Protein AF-A0A257RR53-F1 (afdb_monomer)

Foldseek 3Di:
DLPVVLLVLLVVLLVLLVVLLVLLVVLLVVVQVVVCVVPVDQPDCPPDPAHRSCQELSVVLNVLSVVLNVLSVVCSVPVDLVSLVVSLVSLVVSLVSLVVLLVVLQCVQVVVDDDDDNRYDSDPPDHSCPDSSVVSSVSSVVSNVSSVVSSVSSVVD

Solvent-accessible surface area (backbone atoms only — not comparable to full-atom values): 8675 Å² total; per-residue (Å²): 134,73,67,64,62,55,52,52,46,38,47,51,33,30,53,46,28,46,53,40,25,56,54,36,43,53,58,43,51,51,50,48,51,54,46,32,73,75,65,77,45,86,85,61,86,71,97,64,98,60,66,46,54,87,74,25,59,55,43,57,51,28,52,48,29,48,54,50,28,55,51,34,51,49,33,56,78,52,79,43,62,68,57,38,51,50,53,31,54,50,30,50,51,50,31,54,51,35,49,52,52,39,50,49,50,38,38,56,72,70,52,75,72,70,81,86,73,74,66,65,69,87,62,86,94,58,58,52,83,77,30,70,54,39,54,50,30,52,38,33,47,54,34,28,53,43,32,52,54,46,43,54,53,55,73,76,106

Radius of gyration: 17.86 Å; Cα contacts (8 Å, |Δi|>4): 166; chains: 1; bounding box: 40×28×59 Å

Sequence (157 aa):
MKTTDTKNILLVQTLLLFGGTVFAWSATLSQFSTFHSLYGTLFRFTDCTVPNPLTTACFYGSTAFLVALFWSVRAYQRPHPVNQRRLRNFLLFCVVFAASVVAYEAVEYYKLFGPPTSAFICTPGVSPVQSPCFTGLLFFIAAFVTAVFAARRLKSA

Nearest PDB structures (foldseek):
  8iyj-assembly1_S0  TM=2.161E-01  e=6.334E+00  Mus musculus

Secondary structure (DSSP, 8-state):
--HHHHHHHHHHHHHHHHHHHHHHHHHHHHHHHHHHHHHS-S---SS-SS--GGGSHHHHHHHHHHHHHHHHHHHHHS--HHHHHHHHHHHHHHHHHHHHHHHHHHHHHTT-SSS--TTS-SSTTS-GGGSHHHHHHHHHHHHHHHHHHHHHHHH--

pLDDT: mean 84.87, std 11.15, range [46.09, 96.56]

Mean predic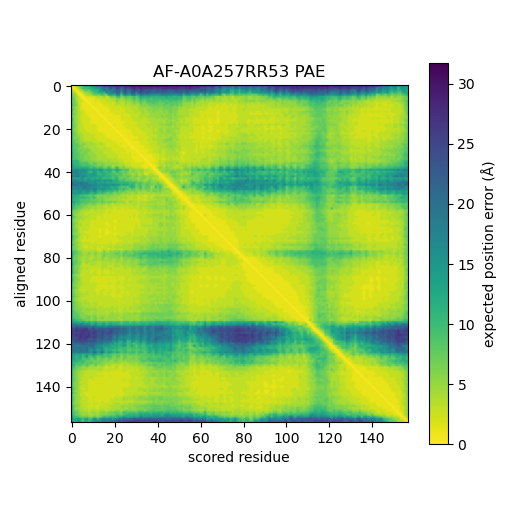ted aligned error: 6.45 Å

Structure (mmCIF, N/CA/C/O backbone):
data_AF-A0A257RR53-F1
#
_entry.id   AF-A0A257RR53-F1
#
loop_
_atom_site.group_PDB
_atom_site.id
_atom_site.type_symbol
_atom_site.label_atom_id
_atom_site.label_alt_id
_atom_site.label_comp_id
_atom_site.label_asym_id
_atom_site.label_entity_id
_atom_site.label_seq_id
_atom_site.pdbx_PDB_ins_code
_atom_site.Cartn_x
_atom_site.Cartn_y
_atom_site.Cartn_z
_atom_site.occupancy
_atom_site.B_iso_or_equiv
_atom_site.auth_seq_id
_atom_site.auth_comp_id
_atom_site.auth_asym_id
_atom_site.auth_atom_id
_atom_site.pdbx_PDB_model_num
ATOM 1 N N . MET A 1 1 ? -14.537 4.719 30.956 1.00 46.09 1 MET A N 1
ATOM 2 C CA . MET A 1 1 ? -13.266 5.265 30.421 1.00 46.09 1 MET A CA 1
ATOM 3 C C . MET A 1 1 ? -12.628 4.430 29.284 1.00 46.09 1 MET A C 1
ATOM 5 O O . MET A 1 1 ? -11.535 4.764 28.868 1.00 46.09 1 MET A O 1
ATOM 9 N N . LYS A 1 2 ? -13.285 3.388 28.723 1.00 57.66 2 LYS A N 1
ATOM 10 C CA . LYS A 1 2 ? -12.723 2.484 27.678 1.00 57.66 2 LYS A CA 1
ATOM 11 C C . LYS A 1 2 ? -12.890 2.956 26.215 1.00 57.66 2 LYS A C 1
ATOM 13 O O . LYS A 1 2 ? -12.240 2.429 25.313 1.00 57.66 2 LYS A O 1
ATOM 18 N N . THR A 1 3 ? -13.793 3.899 25.947 1.00 59.34 3 THR A N 1
ATOM 19 C CA . THR A 1 3 ? -14.199 4.286 24.581 1.00 59.34 3 THR A CA 1
ATOM 20 C C . THR A 1 3 ? -13.221 5.243 23.898 1.00 59.34 3 THR A C 1
ATOM 22 O O . THR A 1 3 ? -13.062 5.179 22.679 1.00 59.34 3 THR A O 1
ATOM 25 N N . THR A 1 4 ? -12.534 6.092 24.664 1.00 64.56 4 THR A N 1
ATOM 26 C CA . THR A 1 4 ? -11.571 7.080 24.154 1.00 64.56 4 THR A CA 1
ATOM 27 C C . THR A 1 4 ? -10.332 6.409 23.558 1.00 64.56 4 THR A C 1
ATOM 29 O O . THR A 1 4 ? -9.932 6.744 22.445 1.00 64.56 4 THR A O 1
ATOM 32 N N . ASP A 1 5 ? -9.804 5.370 24.214 1.00 79.00 5 ASP A N 1
ATOM 33 C CA . ASP A 1 5 ? -8.633 4.623 23.728 1.00 79.00 5 ASP A CA 1
ATOM 34 C C . ASP A 1 5 ? -8.881 3.937 22.382 1.00 79.00 5 ASP A C 1
ATOM 36 O O . ASP A 1 5 ? -8.021 3.928 21.503 1.00 79.00 5 ASP A O 1
ATOM 40 N N . THR A 1 6 ? -10.082 3.388 22.183 1.00 82.31 6 THR A N 1
ATOM 41 C CA . THR A 1 6 ? -10.418 2.683 20.937 1.00 82.31 6 THR A CA 1
ATOM 42 C C . THR A 1 6 ? -10.509 3.656 19.763 1.00 82.31 6 THR A C 1
ATOM 44 O O . THR A 1 6 ? -9.998 3.367 18.681 1.00 82.31 6 THR A O 1
ATOM 47 N N . LYS A 1 7 ? -11.104 4.838 19.976 1.00 85.81 7 LYS A N 1
ATOM 48 C CA . LYS A 1 7 ? -11.166 5.890 18.953 1.00 85.81 7 LYS A CA 1
ATOM 49 C C . LYS A 1 7 ? -9.779 6.418 18.591 1.00 85.81 7 LYS A C 1
ATOM 51 O O . LYS A 1 7 ? -9.525 6.633 17.410 1.00 85.81 7 LYS A O 1
ATOM 56 N N . ASN A 1 8 ? -8.882 6.557 19.567 1.00 89.69 8 ASN A N 1
ATOM 57 C CA . ASN A 1 8 ? -7.506 6.991 19.323 1.00 89.69 8 ASN A CA 1
ATOM 58 C C . ASN A 1 8 ? -6.745 5.988 18.444 1.00 89.69 8 ASN A C 1
ATOM 60 O O . ASN A 1 8 ? -6.100 6.392 17.482 1.00 89.69 8 ASN A O 1
ATOM 64 N N . ILE A 1 9 ? -6.875 4.680 18.698 1.00 89.25 9 ILE A N 1
ATOM 65 C CA . ILE A 1 9 ? -6.227 3.648 17.866 1.00 89.25 9 ILE A CA 1
ATOM 66 C C . ILE A 1 9 ? -6.787 3.656 16.437 1.00 89.25 9 ILE A C 1
ATOM 68 O O . ILE A 1 9 ? -6.022 3.575 15.478 1.00 89.25 9 ILE A O 1
ATOM 72 N N . LEU A 1 10 ? -8.109 3.779 16.276 1.00 89.81 10 LEU A N 1
ATOM 73 C CA . LEU A 1 10 ? -8.742 3.864 14.953 1.00 89.81 10 LEU A CA 1
ATOM 74 C C . LEU A 1 10 ? -8.326 5.137 14.197 1.00 89.81 10 LEU A C 1
ATOM 76 O O . LEU A 1 10 ? -8.167 5.109 12.976 1.00 89.81 10 LEU A O 1
ATOM 80 N N . LEU A 1 11 ? -8.113 6.242 14.915 1.00 92.56 11 LEU A N 1
ATOM 81 C CA . LEU A 1 11 ? -7.595 7.482 14.346 1.00 92.56 11 LEU A CA 1
ATOM 82 C C . LEU A 1 11 ? -6.147 7.306 13.879 1.00 92.56 11 LEU A C 1
ATOM 84 O O . LEU A 1 11 ? -5.849 7.637 12.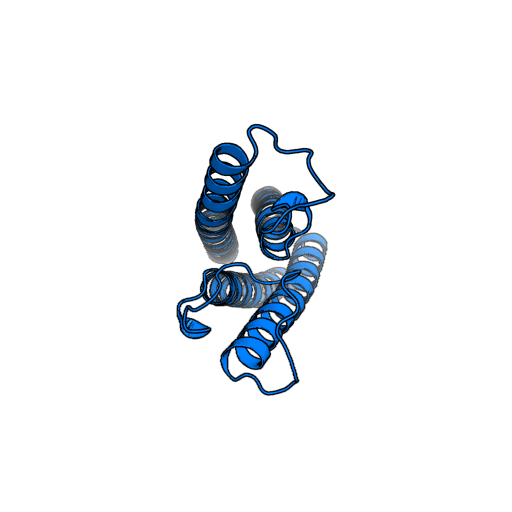736 1.00 92.56 11 LEU A O 1
ATOM 88 N N . VAL A 1 12 ? -5.277 6.705 14.697 1.00 92.75 12 VAL A N 1
ATOM 89 C CA . VAL A 1 12 ? -3.892 6.380 14.307 1.00 92.75 12 VAL A CA 1
ATOM 90 C C . VAL A 1 12 ? -3.868 5.470 13.079 1.00 92.75 12 VAL A C 1
ATOM 92 O O . VAL A 1 12 ? -3.136 5.743 12.132 1.00 92.75 12 VAL A O 1
ATOM 95 N N . GLN A 1 13 ? -4.703 4.427 13.046 1.00 93.00 13 GLN A N 1
ATOM 96 C CA . GLN A 1 13 ? -4.824 3.541 11.886 1.00 93.00 13 GLN A CA 1
ATOM 97 C C . GLN A 1 13 ? -5.235 4.314 10.621 1.00 93.00 13 GLN A C 1
ATOM 99 O O . GLN A 1 13 ? -4.669 4.101 9.550 1.00 93.00 13 GLN A O 1
ATOM 104 N N . THR A 1 14 ? -6.192 5.236 10.748 1.00 93.56 14 THR A N 1
ATOM 105 C CA . THR A 1 14 ? -6.666 6.060 9.629 1.00 93.56 14 THR A CA 1
ATOM 106 C C . THR A 1 14 ? -5.584 7.026 9.148 1.00 93.56 14 THR A C 1
ATOM 108 O O . THR A 1 14 ? -5.383 7.145 7.944 1.00 93.56 14 THR A O 1
ATOM 111 N N . LEU A 1 15 ? -4.841 7.660 10.061 1.00 94.44 15 LEU A N 1
ATOM 112 C CA . LEU A 1 15 ? -3.720 8.537 9.714 1.00 94.44 15 LEU A CA 1
ATOM 113 C C . LEU A 1 15 ? -2.577 7.775 9.033 1.00 94.44 15 LEU A C 1
ATOM 115 O O . LEU A 1 15 ? -2.028 8.264 8.049 1.00 94.44 15 LEU A O 1
ATOM 119 N N . LEU A 1 16 ? -2.251 6.566 9.502 1.00 93.94 16 LEU A N 1
ATOM 120 C CA . LEU A 1 16 ? -1.248 5.708 8.863 1.00 93.94 16 LEU A CA 1
ATOM 121 C C . LEU A 1 16 ? -1.652 5.337 7.436 1.00 93.94 16 LEU A C 1
ATOM 123 O O . LEU A 1 16 ? -0.842 5.445 6.519 1.00 93.94 16 LEU A O 1
ATOM 127 N N . LEU A 1 17 ? -2.908 4.931 7.238 1.00 94.12 17 LEU A N 1
ATOM 128 C CA . LEU A 1 17 ? -3.429 4.602 5.911 1.00 94.12 17 LEU A CA 1
ATOM 129 C C . LEU A 1 17 ? -3.509 5.828 5.006 1.00 94.12 17 LEU A C 1
ATOM 131 O O . LEU A 1 17 ? -3.244 5.712 3.813 1.00 94.12 17 LEU A O 1
ATOM 135 N N . PHE A 1 18 ? -3.823 6.999 5.556 1.00 96.00 18 PHE A N 1
ATOM 136 C CA . PHE A 1 18 ? -3.814 8.253 4.813 1.00 96.00 18 PHE A CA 1
ATOM 137 C C . PHE A 1 18 ? -2.398 8.606 4.346 1.00 96.00 18 PHE A C 1
ATOM 139 O O . PHE A 1 18 ? -2.194 8.835 3.157 1.00 96.00 18 PHE A O 1
ATOM 146 N N . GLY A 1 19 ? -1.409 8.554 5.244 1.00 94.38 19 GLY A N 1
ATOM 147 C CA . GLY A 1 19 ? -0.003 8.772 4.898 1.00 94.38 19 GLY A CA 1
ATOM 148 C C . GLY A 1 19 ? 0.503 7.781 3.846 1.00 94.38 19 GLY A C 1
ATOM 149 O O . GLY A 1 19 ? 1.090 8.193 2.848 1.00 94.38 19 GLY A O 1
ATOM 150 N N . GLY A 1 20 ? 0.191 6.491 4.015 1.00 93.06 20 GLY A N 1
ATOM 151 C CA . GLY A 1 20 ? 0.518 5.453 3.033 1.00 93.06 20 GLY A CA 1
ATOM 152 C C . GLY A 1 20 ? -0.152 5.685 1.677 1.00 93.06 20 GLY A C 1
ATOM 153 O O . GLY A 1 20 ? 0.483 5.509 0.643 1.00 93.06 20 GLY A O 1
ATOM 154 N N . THR A 1 21 ? -1.399 6.164 1.666 1.00 95.06 21 THR A N 1
ATOM 155 C CA . THR A 1 21 ? -2.121 6.527 0.437 1.00 95.06 21 THR A CA 1
ATOM 156 C C . THR A 1 21 ? -1.433 7.679 -0.287 1.00 95.06 21 THR A C 1
ATOM 158 O O . THR A 1 21 ? -1.162 7.566 -1.479 1.00 95.06 21 THR A O 1
ATOM 161 N N . VAL A 1 22 ? -1.126 8.773 0.416 1.00 94.81 22 VAL A N 1
ATOM 162 C CA . VAL A 1 22 ? -0.460 9.944 -0.178 1.00 94.81 22 VAL A CA 1
ATOM 163 C C . VAL A 1 22 ? 0.897 9.554 -0.762 1.00 94.81 22 VAL A C 1
ATOM 165 O O . VAL A 1 22 ? 1.206 9.930 -1.890 1.00 94.81 22 VAL A O 1
ATOM 168 N N . PHE A 1 23 ? 1.678 8.757 -0.030 1.00 93.38 23 PHE A N 1
ATOM 169 C CA . PHE A 1 23 ? 2.972 8.264 -0.495 1.00 93.38 23 PHE A CA 1
ATOM 170 C C . PHE A 1 23 ? 2.850 7.337 -1.717 1.00 93.38 23 PHE A C 1
ATOM 172 O O . PHE A 1 23 ? 3.556 7.509 -2.707 1.00 93.38 23 PHE A O 1
ATOM 179 N N . ALA A 1 24 ? 1.942 6.361 -1.681 1.00 91.56 24 ALA A N 1
ATOM 180 C CA . ALA A 1 24 ? 1.779 5.411 -2.780 1.00 91.56 24 ALA A CA 1
ATOM 181 C C . ALA A 1 24 ? 1.316 6.119 -4.066 1.00 91.56 24 ALA A C 1
ATOM 183 O O . ALA A 1 24 ? 1.842 5.874 -5.158 1.00 91.56 24 ALA A O 1
ATOM 184 N N . TRP A 1 25 ? 0.384 7.067 -3.933 1.00 92.06 25 TRP A N 1
ATOM 185 C CA . TRP A 1 25 ? -0.096 7.857 -5.061 1.00 92.06 25 TRP A CA 1
ATOM 186 C C . TRP A 1 25 ? 0.932 8.855 -5.583 1.00 92.06 25 TRP A C 1
ATOM 188 O O . TRP A 1 25 ? 0.974 9.048 -6.793 1.00 92.06 25 TRP A O 1
ATOM 198 N N . SER A 1 26 ? 1.796 9.443 -4.751 1.00 90.88 26 SER A N 1
ATOM 199 C CA . SER A 1 26 ? 2.853 10.331 -5.257 1.00 90.88 26 SER A CA 1
ATOM 200 C C . SER A 1 26 ? 3.855 9.577 -6.141 1.00 90.88 26 SER A C 1
ATOM 202 O O . SER A 1 26 ? 4.191 10.050 -7.228 1.00 90.88 26 SER A O 1
ATOM 204 N N . ALA A 1 27 ? 4.255 8.366 -5.739 1.00 87.44 27 ALA A N 1
ATOM 205 C CA . ALA A 1 27 ? 5.114 7.500 -6.547 1.00 87.44 27 ALA A CA 1
ATOM 206 C C . ALA A 1 27 ? 4.419 7.055 -7.846 1.00 87.44 27 ALA A C 1
ATOM 208 O O . ALA A 1 27 ? 4.998 7.129 -8.929 1.00 87.44 27 ALA A O 1
ATOM 209 N N . THR A 1 28 ? 3.150 6.654 -7.748 1.00 87.44 28 THR A N 1
ATOM 210 C CA . THR A 1 28 ? 2.357 6.198 -8.899 1.00 87.44 28 THR A CA 1
ATOM 211 C C . THR A 1 28 ? 2.134 7.329 -9.907 1.00 87.44 28 THR A C 1
ATOM 213 O O . THR A 1 28 ? 2.361 7.149 -11.098 1.00 87.44 28 THR A O 1
ATOM 216 N N . LEU A 1 29 ? 1.753 8.526 -9.450 1.00 89.06 29 LEU A N 1
ATOM 217 C CA . LEU A 1 29 ? 1.544 9.693 -10.316 1.00 89.06 29 LEU A CA 1
ATOM 218 C C . LEU A 1 29 ? 2.827 10.126 -11.031 1.00 89.06 29 LEU A C 1
ATOM 220 O O . LEU A 1 29 ? 2.760 10.537 -12.189 1.00 89.06 29 LEU A O 1
ATOM 224 N N . SER A 1 30 ? 3.986 9.989 -10.382 1.00 85.88 30 SER A N 1
ATOM 225 C CA . SER A 1 30 ? 5.280 10.211 -11.033 1.00 85.88 30 SER A CA 1
ATOM 226 C C . SER A 1 30 ? 5.466 9.273 -12.233 1.00 85.88 30 SER A C 1
ATOM 228 O O . SER A 1 30 ? 5.770 9.735 -13.331 1.00 85.88 30 SER A O 1
ATOM 230 N N . GLN A 1 31 ? 5.155 7.978 -12.079 1.00 82.56 31 GLN A N 1
ATOM 231 C CA . GLN A 1 31 ? 5.213 7.007 -13.182 1.00 82.56 31 GLN A CA 1
ATOM 232 C C . GLN A 1 31 ? 4.224 7.331 -14.310 1.00 82.56 31 GLN A C 1
ATOM 234 O O . GLN A 1 31 ? 4.586 7.244 -15.483 1.00 82.56 31 GLN A O 1
ATOM 239 N N . PHE A 1 32 ? 2.994 7.741 -13.979 1.00 86.88 32 PHE A N 1
ATOM 240 C CA . PHE A 1 32 ? 2.017 8.192 -14.977 1.00 86.88 32 PHE A CA 1
ATOM 241 C C . PHE A 1 32 ? 2.516 9.409 -15.760 1.00 86.88 32 PHE A C 1
ATOM 243 O O . PHE A 1 32 ? 2.376 9.445 -16.981 1.00 86.88 32 PHE A O 1
ATOM 250 N N . SER A 1 33 ? 3.127 10.377 -15.075 1.00 87.44 33 SER A N 1
ATOM 251 C CA . SER A 1 33 ? 3.708 11.568 -15.698 1.00 87.44 33 SER A CA 1
ATOM 252 C C . SER A 1 33 ? 4.842 11.206 -16.660 1.00 87.44 33 SER A C 1
ATOM 254 O O . SER A 1 33 ? 4.836 11.642 -17.811 1.00 87.44 33 SER A O 1
ATOM 256 N N . THR A 1 34 ? 5.769 10.338 -16.239 1.00 84.94 34 THR A N 1
ATOM 257 C CA . THR A 1 34 ? 6.869 9.859 -17.092 1.00 84.94 34 THR A CA 1
ATOM 258 C C . THR A 1 34 ? 6.365 9.053 -18.289 1.00 84.94 34 THR A C 1
ATOM 260 O O . THR A 1 34 ? 6.854 9.224 -19.401 1.00 84.94 34 THR A O 1
ATOM 263 N N . PHE A 1 35 ? 5.365 8.190 -18.107 1.00 85.44 35 PHE A N 1
ATOM 264 C CA . PHE A 1 35 ? 4.792 7.435 -19.221 1.00 85.44 35 PHE A CA 1
ATOM 265 C C . PHE A 1 35 ? 4.094 8.361 -20.228 1.00 85.44 35 PHE A C 1
ATOM 267 O O . PHE A 1 35 ? 4.291 8.236 -21.437 1.00 85.44 35 PHE A O 1
ATOM 274 N N . HIS A 1 36 ? 3.325 9.336 -19.736 1.00 86.94 36 HIS A N 1
ATOM 275 C CA . HIS A 1 36 ? 2.659 10.319 -20.583 1.00 86.94 36 HIS A CA 1
ATOM 276 C C . HIS A 1 36 ? 3.656 11.208 -21.338 1.00 86.94 36 HIS A C 1
ATOM 278 O O . HIS A 1 36 ? 3.421 11.514 -22.504 1.00 86.94 36 HIS A O 1
ATOM 284 N N . SER A 1 37 ? 4.775 11.603 -20.721 1.00 86.50 37 SER A N 1
ATOM 285 C CA . SER A 1 37 ? 5.797 12.403 -21.407 1.00 86.50 37 SER A CA 1
ATOM 286 C C . SER A 1 37 ? 6.519 11.625 -22.512 1.00 86.50 37 SER A C 1
ATOM 288 O O . SER A 1 37 ? 6.891 12.221 -23.519 1.00 86.50 37 SER A O 1
ATOM 290 N N . LEU A 1 38 ? 6.674 10.304 -22.361 1.00 84.19 38 LEU A N 1
ATOM 291 C CA . LEU A 1 38 ? 7.307 9.438 -23.361 1.00 84.19 38 LEU A CA 1
ATOM 292 C C . LEU A 1 38 ? 6.380 9.086 -24.534 1.00 84.19 38 LEU A C 1
ATOM 294 O O . LEU A 1 38 ? 6.825 9.074 -25.679 1.00 84.19 38 LEU A O 1
ATOM 298 N N . TYR A 1 39 ? 5.107 8.779 -24.265 1.00 83.75 39 TYR A N 1
ATOM 299 C CA . TYR A 1 39 ? 4.192 8.210 -25.268 1.00 83.75 39 TYR A CA 1
ATOM 300 C C . TYR A 1 39 ? 3.029 9.125 -25.669 1.00 83.75 39 TYR A C 1
ATOM 302 O O . TYR A 1 39 ? 2.245 8.756 -26.546 1.00 83.75 39 TYR A O 1
ATOM 310 N N . GLY A 1 40 ? 2.863 10.277 -25.012 1.00 82.62 40 GLY A N 1
ATOM 311 C CA . GLY A 1 40 ? 1.783 11.239 -25.267 1.00 82.62 40 GLY A CA 1
ATOM 312 C C . GLY A 1 40 ? 0.368 10.718 -24.986 1.00 82.62 40 GLY A C 1
ATOM 313 O O . GLY A 1 40 ? -0.606 11.408 -25.268 1.00 82.62 40 GLY A O 1
ATOM 314 N N . THR A 1 41 ? 0.229 9.492 -24.471 1.00 83.69 41 THR A N 1
ATOM 315 C CA . THR A 1 41 ? -1.050 8.823 -24.201 1.00 83.69 41 THR A CA 1
ATOM 316 C C . THR A 1 41 ? -0.913 7.881 -23.002 1.00 83.69 41 THR A C 1
ATOM 318 O O . THR A 1 41 ? 0.162 7.344 -22.751 1.00 83.69 41 THR A O 1
ATOM 321 N N . LEU A 1 42 ? -2.005 7.657 -22.262 1.00 79.38 42 LEU A N 1
ATOM 322 C CA . LEU A 1 42 ? -2.049 6.711 -21.130 1.00 79.38 42 LEU A CA 1
ATOM 323 C C . LEU A 1 42 ? -2.591 5.322 -21.511 1.00 79.38 42 LEU A C 1
ATOM 325 O O . LEU A 1 42 ? -2.442 4.367 -20.753 1.00 79.38 42 LEU A O 1
ATOM 329 N N . PHE A 1 43 ? -3.212 5.198 -22.686 1.00 81.19 43 PHE A N 1
ATOM 330 C CA . PHE A 1 43 ? -3.910 3.987 -23.139 1.00 81.19 43 PHE A CA 1
ATOM 331 C C . PHE A 1 43 ? -3.097 3.149 -24.132 1.00 81.19 43 PHE A C 1
ATOM 333 O O . PHE A 1 43 ? -3.651 2.329 -24.861 1.00 81.19 43 PHE A O 1
ATOM 340 N N . ARG A 1 44 ? -1.778 3.352 -24.182 1.00 76.38 44 ARG A N 1
ATOM 341 C CA . ARG A 1 44 ? -0.889 2.535 -25.006 1.00 76.38 44 ARG A CA 1
ATOM 342 C C . ARG A 1 44 ? -0.485 1.280 -24.233 1.00 76.38 44 ARG A C 1
ATOM 344 O O . ARG A 1 44 ? 0.099 1.377 -23.154 1.00 76.38 44 ARG A O 1
ATOM 351 N N . PHE A 1 45 ? -0.819 0.112 -24.776 1.00 76.62 45 PHE A N 1
ATOM 352 C CA . PHE A 1 45 ? -0.543 -1.193 -24.156 1.00 76.62 45 PHE A CA 1
ATOM 353 C C . PHE A 1 45 ? 0.383 -2.088 -24.998 1.00 76.62 45 PHE A C 1
ATOM 355 O O . PHE A 1 45 ? 0.870 -3.092 -24.488 1.00 76.62 45 PHE A O 1
ATOM 362 N N . THR A 1 46 ? 0.653 -1.729 -26.259 1.00 71.50 46 THR A N 1
ATOM 363 C CA . THR A 1 46 ? 1.526 -2.469 -27.186 1.00 71.50 46 THR A CA 1
ATOM 364 C C . THR A 1 46 ? 2.688 -1.595 -27.667 1.00 71.50 46 THR A C 1
ATOM 366 O O . THR A 1 46 ? 2.571 -0.366 -27.735 1.00 71.50 46 THR A O 1
ATOM 369 N N . ASP A 1 47 ? 3.816 -2.233 -27.992 1.00 66.88 47 ASP A N 1
ATOM 370 C CA . ASP A 1 47 ? 5.042 -1.587 -28.488 1.00 66.88 47 ASP A CA 1
ATOM 371 C C . ASP A 1 47 ? 5.578 -0.478 -27.565 1.00 66.88 47 ASP A C 1
ATOM 373 O O . ASP A 1 47 ? 5.904 0.625 -28.016 1.00 66.88 47 ASP A O 1
ATOM 377 N N . CYS A 1 48 ? 5.630 -0.758 -26.258 1.00 68.94 48 CYS A N 1
ATOM 378 C CA . CYS A 1 48 ? 6.194 0.133 -25.244 1.00 68.94 48 CYS A CA 1
ATOM 379 C C . CYS A 1 48 ? 7.501 -0.453 -24.689 1.00 68.94 48 CYS A C 1
ATOM 381 O O . CYS A 1 48 ? 7.551 -1.620 -24.308 1.00 68.94 48 CYS A O 1
ATOM 383 N N . THR A 1 49 ? 8.547 0.368 -24.581 1.00 72.12 49 THR A N 1
ATOM 384 C CA . THR A 1 49 ? 9.797 0.018 -23.879 1.00 72.12 49 THR A CA 1
ATOM 385 C C . THR A 1 49 ? 9.636 0.020 -22.356 1.00 72.12 49 THR A C 1
ATOM 387 O O . THR A 1 49 ? 10.398 -0.641 -21.657 1.00 72.12 49 THR A O 1
ATOM 390 N N . VAL A 1 50 ? 8.633 0.742 -21.844 1.00 72.25 50 VAL A N 1
ATOM 391 C CA . VAL A 1 50 ? 8.276 0.833 -20.420 1.00 72.25 50 VAL A CA 1
ATOM 392 C C . VAL A 1 50 ? 6.861 0.273 -20.245 1.00 72.25 50 VAL A C 1
ATOM 394 O O . VAL A 1 50 ? 5.987 0.636 -21.040 1.00 72.25 50 VAL A O 1
ATOM 397 N N . PRO A 1 51 ? 6.599 -0.591 -19.246 1.00 75.12 51 PRO A N 1
ATOM 398 C CA . PRO A 1 51 ? 5.257 -1.120 -19.005 1.00 75.12 51 PRO A CA 1
ATOM 399 C C . PRO A 1 51 ? 4.259 0.003 -18.690 1.00 75.12 51 PRO A C 1
ATOM 401 O O . PRO A 1 51 ? 4.611 1.025 -18.098 1.00 75.12 51 PRO A O 1
ATOM 404 N N . ASN A 1 52 ? 2.992 -0.196 -19.062 1.00 80.75 52 ASN A N 1
ATOM 405 C CA . ASN A 1 52 ? 1.938 0.764 -18.748 1.00 80.75 52 ASN A CA 1
ATOM 406 C C . ASN A 1 52 ? 1.725 0.823 -17.218 1.00 80.75 52 ASN A C 1
ATOM 408 O O . ASN A 1 52 ? 1.475 -0.223 -16.615 1.00 80.75 52 ASN A O 1
ATOM 412 N N . PRO A 1 53 ? 1.753 2.009 -16.578 1.00 81.25 53 PRO A N 1
ATOM 413 C CA . PRO A 1 53 ? 1.541 2.157 -15.138 1.00 81.25 53 PRO A CA 1
ATOM 414 C C . PRO A 1 53 ? 0.260 1.483 -14.621 1.00 81.25 53 PRO A C 1
ATOM 416 O O . PRO A 1 53 ? 0.257 0.961 -13.509 1.00 81.25 53 PRO A O 1
ATOM 419 N N . LEU A 1 54 ? -0.803 1.410 -15.431 1.00 84.12 54 LEU A N 1
ATOM 420 C CA . LEU A 1 54 ? -2.070 0.757 -15.071 1.00 84.12 54 LEU A CA 1
ATOM 421 C C . LEU A 1 54 ? -1.956 -0.758 -14.863 1.00 84.12 54 LEU A C 1
ATOM 423 O O . LEU A 1 54 ? -2.776 -1.332 -14.151 1.00 84.12 54 LEU A O 1
ATOM 427 N N . THR A 1 55 ? -0.964 -1.406 -15.473 1.00 81.31 55 THR A N 1
ATOM 428 C CA . THR A 1 55 ? -0.730 -2.852 -15.337 1.00 81.31 55 THR A CA 1
ATOM 429 C C . THR A 1 55 ? 0.346 -3.175 -14.301 1.00 81.31 55 THR A C 1
ATOM 431 O O . THR A 1 55 ? 0.668 -4.342 -14.094 1.00 81.31 55 THR A O 1
ATOM 434 N N . THR A 1 56 ? 0.915 -2.161 -13.643 1.00 83.38 56 THR A N 1
ATOM 435 C CA . THR A 1 56 ? 1.993 -2.342 -12.662 1.00 83.38 56 THR A CA 1
ATOM 436 C C . THR A 1 56 ? 1.469 -2.690 -11.273 1.00 83.38 56 THR A C 1
ATOM 438 O O . THR A 1 56 ? 0.399 -2.248 -10.847 1.00 83.38 56 THR A O 1
ATOM 441 N N . ALA A 1 57 ? 2.279 -3.424 -10.507 1.00 85.06 57 ALA A N 1
ATOM 442 C CA . ALA A 1 57 ? 1.982 -3.741 -9.113 1.00 85.06 57 ALA A CA 1
ATOM 443 C C . ALA A 1 57 ? 1.806 -2.485 -8.234 1.00 85.06 57 ALA A C 1
ATOM 445 O O . ALA A 1 57 ? 0.982 -2.494 -7.316 1.00 85.06 57 ALA A O 1
ATOM 446 N N . CYS A 1 58 ? 2.519 -1.392 -8.533 1.00 84.94 58 CYS A N 1
ATOM 447 C CA . CYS A 1 58 ? 2.397 -0.129 -7.803 1.00 84.94 58 CYS A CA 1
ATOM 448 C C . CYS A 1 58 ? 1.001 0.487 -7.904 1.00 84.94 58 CYS A C 1
ATOM 450 O O . CYS A 1 58 ? 0.458 0.920 -6.887 1.00 84.94 58 CYS A O 1
ATOM 452 N N . PHE A 1 59 ? 0.372 0.463 -9.082 1.00 89.44 59 PHE A N 1
ATOM 453 C CA . PHE A 1 59 ? -0.999 0.951 -9.232 1.00 89.44 59 PHE A CA 1
ATOM 454 C C . PHE A 1 59 ? -1.991 0.141 -8.381 1.00 89.44 59 PHE A C 1
ATOM 456 O O . PHE A 1 59 ? -2.816 0.708 -7.657 1.00 89.44 59 PHE A O 1
ATOM 463 N N . TYR A 1 60 ? -1.874 -1.190 -8.387 1.00 90.56 60 TYR A N 1
ATOM 464 C CA . TYR A 1 60 ? -2.707 -2.053 -7.545 1.00 90.56 60 TYR A CA 1
ATOM 465 C C . TYR A 1 60 ? -2.446 -1.841 -6.043 1.00 90.56 60 TYR A C 1
ATOM 467 O O . TYR A 1 60 ? -3.383 -1.834 -5.246 1.00 90.56 60 TYR A O 1
ATOM 475 N N . GLY A 1 61 ? -1.197 -1.588 -5.643 1.00 90.81 61 GLY A N 1
ATOM 476 C CA . GLY A 1 61 ? -0.855 -1.229 -4.263 1.00 90.81 61 GLY A CA 1
ATOM 477 C C . GLY A 1 61 ? -1.479 0.102 -3.822 1.00 90.81 61 GLY A C 1
ATOM 478 O O . GLY A 1 61 ? -2.092 0.185 -2.756 1.00 90.81 61 GLY A O 1
ATOM 479 N N . SER A 1 62 ? -1.391 1.134 -4.661 1.00 92.00 62 SER A N 1
ATOM 480 C CA . SER A 1 62 ? -1.950 2.468 -4.398 1.00 92.00 62 SER A CA 1
ATOM 481 C C . SER A 1 62 ? -3.476 2.469 -4.326 1.00 92.00 62 SER A C 1
ATOM 483 O O . SER A 1 62 ? -4.070 3.136 -3.471 1.00 92.00 62 SER A O 1
ATOM 485 N N . THR A 1 63 ? -4.137 1.689 -5.184 1.00 94.00 63 THR A N 1
ATOM 486 C CA . THR A 1 63 ? -5.593 1.507 -5.115 1.00 94.00 63 THR A CA 1
ATOM 487 C C . THR A 1 63 ? -5.997 0.718 -3.867 1.00 94.00 63 THR A C 1
ATOM 489 O O . THR A 1 63 ? -6.970 1.086 -3.206 1.00 94.00 63 THR A O 1
ATOM 492 N N . ALA A 1 64 ? -5.219 -0.289 -3.456 1.00 94.88 64 ALA A N 1
ATOM 493 C CA . ALA A 1 64 ? -5.452 -1.005 -2.203 1.00 94.88 64 ALA A CA 1
ATOM 494 C C . ALA A 1 64 ? -5.340 -0.093 -0.966 1.00 94.88 64 ALA A C 1
ATOM 496 O O . ALA A 1 64 ? -6.166 -0.204 -0.057 1.00 94.88 64 ALA A O 1
ATOM 497 N N . PHE A 1 65 ? -4.392 0.854 -0.941 1.00 94.62 65 PHE A N 1
ATOM 498 C CA . PHE A 1 65 ? -4.308 1.866 0.122 1.00 94.62 65 PHE A CA 1
ATOM 499 C C . PHE A 1 65 ? -5.562 2.744 0.203 1.00 94.62 65 PHE A C 1
ATOM 501 O O . PHE A 1 65 ? -6.091 2.936 1.299 1.00 94.62 65 PHE A O 1
ATOM 508 N N . LEU A 1 66 ? -6.098 3.203 -0.935 1.00 95.25 66 LEU A N 1
ATOM 509 C CA . LEU A 1 66 ? -7.352 3.969 -0.964 1.00 95.25 66 LEU A CA 1
ATOM 510 C C . LEU A 1 66 ? -8.534 3.168 -0.414 1.00 95.25 66 LEU A C 1
ATOM 512 O O . LEU A 1 66 ? -9.308 3.680 0.397 1.00 95.25 66 LEU A O 1
ATOM 516 N N . VAL A 1 67 ? -8.671 1.906 -0.829 1.00 95.56 67 VAL A N 1
ATOM 517 C CA . VAL A 1 67 ? -9.745 1.024 -0.350 1.00 95.56 67 VAL A CA 1
ATOM 518 C C . VAL A 1 67 ? -9.616 0.788 1.157 1.00 95.56 67 VAL A C 1
ATOM 520 O O . VAL A 1 67 ? -10.606 0.884 1.889 1.00 95.56 67 VAL A O 1
ATOM 523 N N . ALA A 1 68 ? -8.397 0.539 1.646 1.00 94.75 68 ALA A N 1
ATOM 524 C CA . ALA A 1 68 ? -8.127 0.381 3.070 1.00 94.75 68 ALA A CA 1
ATOM 525 C C . ALA A 1 68 ? -8.454 1.656 3.859 1.00 94.75 68 ALA A C 1
ATOM 527 O O . ALA A 1 68 ? -9.096 1.572 4.909 1.00 94.75 68 ALA A O 1
ATOM 528 N N . LEU A 1 69 ? -8.059 2.829 3.354 1.00 95.31 69 LEU A N 1
ATOM 529 C CA . LEU A 1 69 ? -8.350 4.125 3.962 1.00 95.31 69 LEU A CA 1
ATOM 530 C C . LEU A 1 69 ? -9.860 4.364 4.055 1.00 95.31 69 LEU A C 1
ATOM 532 O O . LEU A 1 69 ? -10.361 4.695 5.130 1.00 95.31 69 LEU A O 1
ATOM 536 N N . PHE A 1 70 ? -10.599 4.128 2.970 1.00 95.12 70 PHE A N 1
ATOM 537 C CA . PHE A 1 70 ? -12.056 4.253 2.956 1.00 95.12 70 PHE A CA 1
ATOM 538 C C . PHE A 1 70 ? -12.714 3.351 4.010 1.00 95.12 70 PHE A C 1
ATOM 540 O O . PHE A 1 70 ? -13.565 3.799 4.788 1.00 95.12 70 PHE A O 1
ATOM 547 N N . TRP A 1 71 ? -12.288 2.086 4.101 1.00 93.44 71 TRP A N 1
ATOM 548 C CA . TRP A 1 71 ? -12.787 1.186 5.139 1.00 93.44 71 TRP A CA 1
ATOM 549 C C . TRP A 1 71 ? -12.394 1.620 6.550 1.00 93.44 71 TRP A C 1
ATOM 551 O O . TRP A 1 71 ? -13.212 1.482 7.460 1.00 93.44 71 TRP A O 1
ATOM 561 N N . SER A 1 72 ? -11.191 2.163 6.738 1.00 92.94 72 SER A N 1
ATOM 562 C CA . SER A 1 72 ? -10.726 2.681 8.028 1.00 92.94 72 SER A CA 1
ATOM 563 C C . SER A 1 72 ? -11.565 3.866 8.496 1.00 92.94 72 SER A C 1
ATOM 565 O O . SER A 1 72 ? -12.032 3.873 9.633 1.00 92.94 72 SER A O 1
ATOM 567 N N . VAL A 1 73 ? -11.856 4.820 7.607 1.00 93.50 73 VAL A N 1
ATOM 568 C CA . VAL A 1 73 ? -12.747 5.954 7.904 1.00 93.50 73 VAL A CA 1
ATOM 569 C C . VAL A 1 73 ? -14.141 5.454 8.284 1.00 93.50 73 VAL A C 1
ATOM 571 O O . VAL A 1 73 ? -14.720 5.898 9.278 1.00 93.50 73 VAL A O 1
ATOM 574 N N . ARG A 1 74 ? -14.674 4.466 7.554 1.00 91.62 74 ARG A N 1
ATOM 575 C CA . ARG A 1 74 ? -15.971 3.862 7.883 1.00 91.62 74 ARG A CA 1
ATOM 576 C C . ARG A 1 74 ? -15.950 3.155 9.244 1.00 91.62 74 ARG A C 1
ATOM 578 O O . ARG A 1 74 ? -16.924 3.250 9.989 1.00 91.62 74 ARG A O 1
ATOM 585 N N . ALA A 1 75 ? -14.860 2.462 9.576 1.00 88.94 75 ALA A N 1
ATOM 586 C CA . ALA A 1 75 ? -14.673 1.810 10.870 1.00 88.94 75 ALA A CA 1
ATOM 587 C C . ALA A 1 75 ? -14.535 2.826 12.017 1.00 88.94 75 ALA A C 1
ATOM 589 O O . ALA A 1 75 ? -15.030 2.570 13.111 1.00 88.94 75 ALA A O 1
ATOM 590 N N . TYR A 1 76 ? -13.938 3.992 11.760 1.00 89.56 76 TYR A N 1
ATOM 591 C CA . TYR A 1 76 ? -13.869 5.100 12.713 1.00 89.56 76 TYR A CA 1
ATOM 592 C C . TYR A 1 76 ? -15.251 5.716 12.989 1.00 89.56 76 TYR A C 1
ATOM 594 O O . TYR A 1 76 ? -15.611 5.934 14.145 1.00 89.56 76 TYR A O 1
ATOM 602 N N . GLN A 1 77 ? -16.056 5.945 11.945 1.00 89.12 77 GLN A N 1
ATOM 603 C CA . GLN A 1 77 ? -17.411 6.499 12.076 1.00 89.12 77 GLN A CA 1
ATOM 604 C C . GLN A 1 77 ? -18.390 5.523 12.741 1.00 89.12 77 GLN A C 1
ATOM 606 O O . GLN A 1 77 ? -19.235 5.928 13.539 1.00 89.12 77 GLN A O 1
ATOM 611 N N . ARG A 1 78 ? -18.306 4.234 12.390 1.00 87.62 78 ARG A N 1
ATOM 612 C CA . ARG A 1 78 ? -19.182 3.172 12.901 1.00 87.62 78 ARG A CA 1
ATOM 613 C C . ARG A 1 78 ? -18.331 1.999 13.398 1.00 87.62 78 ARG A C 1
ATOM 615 O O . ARG A 1 78 ? -18.146 1.028 12.651 1.00 87.62 78 ARG A O 1
ATOM 622 N N . P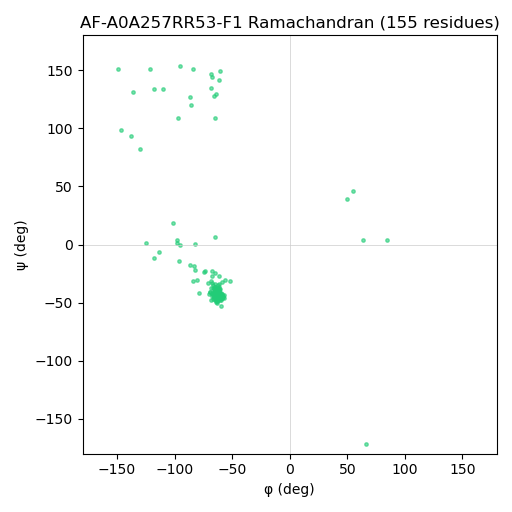RO A 1 79 ? -17.812 2.076 14.639 1.00 84.88 79 PRO A N 1
ATOM 623 C CA . PRO A 1 79 ? -16.963 1.035 15.200 1.00 84.88 79 PRO A CA 1
ATOM 624 C C . PRO A 1 79 ? -17.765 -0.255 15.355 1.00 84.88 79 PRO A C 1
ATOM 626 O O . PRO A 1 79 ? -18.655 -0.359 16.193 1.00 84.88 79 PRO A O 1
ATOM 629 N N . HIS A 1 80 ? -17.457 -1.238 14.510 1.00 87.69 80 HIS A N 1
ATOM 630 C CA . HIS A 1 80 ? -18.105 -2.543 14.522 1.00 87.69 80 HIS A CA 1
ATOM 631 C C . HIS A 1 80 ? -17.051 -3.648 14.372 1.00 87.69 80 HIS A C 1
ATOM 633 O O . HIS A 1 80 ? -16.235 -3.590 13.441 1.00 87.69 80 HIS A O 1
ATOM 639 N N . PRO A 1 81 ? -17.064 -4.692 15.221 1.00 87.00 81 PRO A N 1
ATOM 640 C CA . PRO A 1 81 ? -16.007 -5.707 15.251 1.00 87.00 81 PRO A CA 1
ATOM 641 C C . PRO A 1 81 ? -15.873 -6.473 13.927 1.00 87.00 81 PRO A C 1
ATOM 643 O O . PRO A 1 81 ? -14.766 -6.809 13.506 1.00 87.00 81 PRO A O 1
ATOM 646 N N . VAL A 1 82 ? -16.986 -6.704 13.219 1.00 89.31 82 VAL A N 1
ATOM 647 C CA . VAL A 1 82 ? -16.979 -7.379 11.906 1.00 89.31 82 VAL A CA 1
ATOM 648 C C . VAL A 1 82 ? -16.259 -6.543 10.842 1.00 89.31 82 VAL A C 1
ATOM 650 O O . VAL A 1 82 ? -15.479 -7.096 10.067 1.00 89.31 82 VAL A O 1
ATOM 653 N N . ASN A 1 83 ? -16.464 -5.221 10.827 1.00 88.62 83 ASN A N 1
ATOM 654 C CA . ASN A 1 83 ? -15.815 -4.330 9.860 1.00 88.62 83 ASN A CA 1
ATOM 655 C C . ASN A 1 83 ? -14.305 -4.299 10.096 1.00 88.62 83 ASN A C 1
ATOM 657 O O . ASN A 1 83 ? -13.532 -4.442 9.151 1.00 88.62 83 ASN A O 1
ATOM 661 N N . GLN A 1 84 ? -13.890 -4.228 11.363 1.00 90.38 84 GLN A N 1
ATOM 662 C CA . GLN A 1 84 ? -12.476 -4.258 11.722 1.00 90.38 84 GLN A CA 1
ATOM 663 C C . GLN A 1 84 ? -11.813 -5.590 11.352 1.00 90.38 84 GLN A C 1
ATOM 665 O O . GLN A 1 84 ? -10.682 -5.611 10.871 1.00 90.38 84 GLN A O 1
ATOM 670 N N . ARG A 1 85 ? -12.515 -6.719 11.524 1.00 90.75 85 ARG A N 1
ATOM 671 C CA . ARG A 1 85 ? -12.006 -8.039 11.118 1.00 90.75 85 ARG A CA 1
ATOM 672 C C . ARG A 1 85 ? -11.828 -8.140 9.602 1.00 90.75 85 ARG A C 1
ATOM 674 O O . ARG A 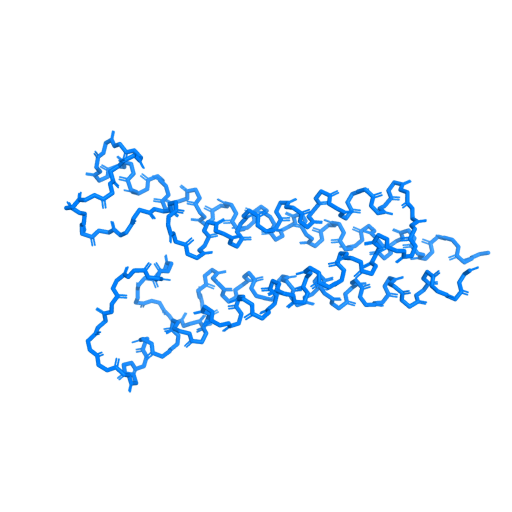1 85 ? -10.825 -8.696 9.160 1.00 90.75 85 ARG A O 1
ATOM 681 N N . ARG A 1 86 ? -12.766 -7.592 8.820 1.00 93.31 86 ARG A N 1
ATOM 682 C CA . ARG A 1 86 ? -12.659 -7.520 7.352 1.00 93.31 86 ARG A CA 1
ATOM 683 C C . ARG A 1 86 ? -11.477 -6.652 6.924 1.00 93.31 86 ARG A C 1
ATOM 685 O O . ARG A 1 86 ? -10.651 -7.128 6.154 1.00 93.31 86 ARG A O 1
ATOM 692 N N . LEU A 1 87 ? -11.344 -5.452 7.494 1.00 93.50 87 LEU A N 1
ATOM 693 C CA . LEU A 1 87 ? -10.220 -4.549 7.226 1.00 93.50 87 LEU A CA 1
ATOM 694 C C . LEU A 1 87 ? -8.876 -5.201 7.569 1.00 93.50 87 LEU A C 1
ATOM 696 O O . LEU A 1 87 ? -7.952 -5.165 6.769 1.00 93.50 87 LEU A O 1
ATOM 700 N N . ARG A 1 88 ? -8.777 -5.877 8.716 1.00 94.56 88 ARG A N 1
ATOM 701 C CA . ARG A 1 88 ? -7.575 -6.623 9.107 1.00 94.56 88 ARG A CA 1
ATOM 702 C C . ARG A 1 88 ? -7.217 -7.724 8.105 1.00 94.56 88 ARG A C 1
ATOM 704 O O . ARG A 1 88 ? -6.052 -7.869 7.762 1.00 94.56 88 ARG A O 1
ATOM 711 N N . ASN A 1 89 ? -8.194 -8.516 7.664 1.00 95.12 89 ASN A N 1
ATOM 712 C CA . ASN A 1 89 ? -7.946 -9.587 6.696 1.00 95.12 89 ASN A CA 1
ATOM 713 C C . ASN A 1 89 ? -7.537 -9.022 5.324 1.00 95.12 89 ASN A C 1
ATOM 715 O O . ASN A 1 89 ? -6.651 -9.576 4.684 1.00 95.12 89 ASN A O 1
ATOM 719 N N . PHE A 1 90 ? -8.137 -7.904 4.905 1.00 95.88 90 PHE A N 1
ATOM 720 C CA . PHE A 1 90 ? -7.732 -7.189 3.696 1.00 95.88 90 PHE A CA 1
ATOM 721 C C . PHE A 1 90 ? -6.296 -6.663 3.807 1.00 95.88 90 PHE A C 1
ATOM 723 O O . PHE A 1 90 ? -5.486 -6.906 2.923 1.00 95.88 90 PHE A O 1
ATOM 730 N N . LEU A 1 91 ? -5.938 -6.037 4.932 1.00 95.19 91 LEU A N 1
ATOM 731 C CA . LEU A 1 91 ? -4.572 -5.567 5.175 1.00 95.19 91 LEU A CA 1
ATOM 732 C C . LEU A 1 91 ? -3.556 -6.712 5.196 1.00 95.19 91 LEU A C 1
ATOM 734 O O . LEU A 1 91 ? -2.460 -6.544 4.680 1.00 95.19 91 LEU A O 1
ATOM 738 N N . LEU A 1 92 ? -3.917 -7.883 5.731 1.00 96.56 92 LEU A N 1
ATOM 739 C CA . LEU A 1 92 ? -3.059 -9.069 5.659 1.00 96.56 92 LEU A CA 1
ATOM 740 C C . LEU A 1 92 ? -2.793 -9.479 4.208 1.00 96.56 92 LEU A C 1
ATOM 742 O O . LEU A 1 92 ? -1.649 -9.747 3.851 1.00 96.56 92 LEU A O 1
ATOM 746 N N . PHE A 1 93 ? -3.835 -9.497 3.374 1.00 96.56 93 PHE A N 1
ATOM 747 C CA . PHE A 1 93 ? -3.688 -9.753 1.944 1.00 96.56 93 PHE A CA 1
ATOM 748 C C . PHE A 1 93 ? -2.759 -8.721 1.286 1.00 96.56 93 PHE A C 1
ATOM 750 O O . PHE A 1 93 ? -1.839 -9.107 0.570 1.00 96.56 93 PHE A O 1
ATOM 757 N N . CYS A 1 94 ? -2.923 -7.430 1.592 1.00 94.69 94 CYS A N 1
ATOM 758 C CA . CYS A 1 94 ? -2.046 -6.374 1.083 1.00 94.69 94 CYS A CA 1
ATOM 759 C C . CYS A 1 94 ? -0.587 -6.542 1.526 1.00 94.69 94 CYS A C 1
ATOM 761 O O . CYS A 1 94 ? 0.311 -6.324 0.719 1.00 94.69 94 CYS A O 1
ATOM 763 N N . VAL A 1 95 ? -0.336 -6.956 2.774 1.00 96.19 95 VAL A N 1
ATOM 764 C CA . VAL A 1 95 ? 1.022 -7.239 3.269 1.00 96.19 95 VAL A CA 1
ATOM 765 C C . VAL A 1 95 ? 1.656 -8.382 2.481 1.00 96.19 95 VAL A C 1
ATOM 767 O O . VAL A 1 95 ? 2.789 -8.245 2.031 1.00 96.19 95 VAL A O 1
ATOM 770 N N . VAL A 1 96 ? 0.936 -9.491 2.279 1.00 96.25 96 VAL A N 1
ATOM 771 C CA . VAL A 1 96 ? 1.447 -10.641 1.511 1.00 96.25 96 VAL A CA 1
ATOM 772 C C . VAL A 1 96 ? 1.714 -10.249 0.057 1.00 96.25 96 VAL A C 1
ATOM 774 O O . VAL A 1 96 ? 2.776 -10.563 -0.476 1.00 96.25 96 VAL A O 1
ATOM 777 N N . PHE A 1 97 ? 0.792 -9.513 -0.563 1.00 93.56 97 PHE A N 1
ATOM 778 C CA . PHE A 1 97 ? 0.957 -8.995 -1.918 1.00 93.56 97 PHE A CA 1
ATOM 779 C C . PHE A 1 97 ? 2.188 -8.084 -2.030 1.00 93.56 97 PHE A C 1
ATOM 781 O O . PHE A 1 97 ? 3.074 -8.348 -2.839 1.00 93.56 97 PHE A O 1
ATOM 788 N N . ALA A 1 98 ? 2.307 -7.065 -1.177 1.00 92.06 98 ALA A N 1
ATOM 789 C CA . ALA A 1 98 ? 3.444 -6.148 -1.195 1.00 92.06 98 ALA A CA 1
ATOM 790 C C . ALA A 1 98 ? 4.773 -6.871 -0.920 1.00 92.06 98 ALA A C 1
ATOM 792 O O . ALA A 1 98 ? 5.767 -6.600 -1.587 1.00 92.06 98 ALA A O 1
ATOM 793 N N . ALA A 1 99 ? 4.787 -7.838 0.003 1.00 93.38 99 ALA A N 1
ATOM 794 C CA . ALA A 1 99 ? 5.968 -8.653 0.273 1.00 93.38 99 ALA A CA 1
ATOM 795 C C . ALA A 1 99 ? 6.374 -9.489 -0.949 1.00 93.38 99 ALA A C 1
ATOM 797 O O . ALA A 1 99 ? 7.562 -9.590 -1.240 1.00 93.38 99 ALA A O 1
ATOM 798 N N . SER A 1 100 ? 5.408 -10.046 -1.688 1.00 91.44 100 SER A N 1
ATOM 799 C CA . SER A 1 100 ? 5.692 -10.810 -2.908 1.00 91.44 100 SER A CA 1
ATOM 800 C C . SER A 1 100 ? 6.308 -9.945 -4.012 1.00 91.44 100 SER A C 1
ATOM 802 O O . SER A 1 100 ? 7.250 -10.379 -4.668 1.00 91.44 100 SER A O 1
ATOM 804 N N . VAL A 1 101 ? 5.848 -8.697 -4.154 1.00 88.88 101 VAL A N 1
ATOM 805 C CA . VAL A 1 101 ? 6.390 -7.733 -5.124 1.00 88.88 101 VAL A CA 1
ATOM 806 C C . VAL A 1 101 ? 7.809 -7.320 -4.737 1.00 88.88 101 VAL A C 1
ATOM 808 O O . VAL A 1 101 ? 8.707 -7.388 -5.566 1.00 88.88 101 VAL A O 1
ATOM 811 N N . VAL A 1 102 ? 8.046 -6.972 -3.468 1.00 89.50 102 VAL A N 1
ATOM 812 C CA . VAL A 1 102 ? 9.393 -6.625 -2.979 1.00 89.50 102 VAL A CA 1
ATOM 813 C C . VAL A 1 102 ? 10.358 -7.805 -3.122 1.00 89.50 102 VAL A C 1
ATOM 815 O O . VAL A 1 102 ? 11.512 -7.615 -3.496 1.00 89.50 102 VAL A O 1
ATOM 818 N N . ALA A 1 103 ? 9.901 -9.031 -2.849 1.00 89.19 103 ALA A N 1
ATOM 819 C CA . ALA A 1 103 ? 10.709 -10.232 -3.046 1.00 89.19 103 ALA A CA 1
ATOM 820 C C . ALA A 1 103 ? 11.065 -10.435 -4.524 1.00 89.19 103 ALA A C 1
ATOM 822 O O . ALA A 1 103 ? 12.205 -10.776 -4.831 1.00 89.19 103 ALA A O 1
ATOM 823 N N . TYR A 1 104 ? 10.119 -10.185 -5.431 1.00 84.88 104 TYR A N 1
ATOM 824 C CA . TYR A 1 104 ? 10.359 -10.243 -6.869 1.00 84.88 104 TYR A CA 1
ATOM 825 C C . TYR A 1 104 ? 11.376 -9.184 -7.324 1.00 84.88 104 TYR A C 1
ATOM 827 O O . TYR A 1 104 ? 12.355 -9.527 -7.984 1.00 84.88 104 TYR A O 1
ATOM 835 N N . GLU A 1 105 ? 11.221 -7.928 -6.890 1.00 82.81 105 GLU A N 1
ATOM 836 C CA . GLU A 1 105 ? 12.191 -6.861 -7.181 1.00 82.81 105 GLU A CA 1
ATOM 837 C C . GLU A 1 105 ? 13.585 -7.18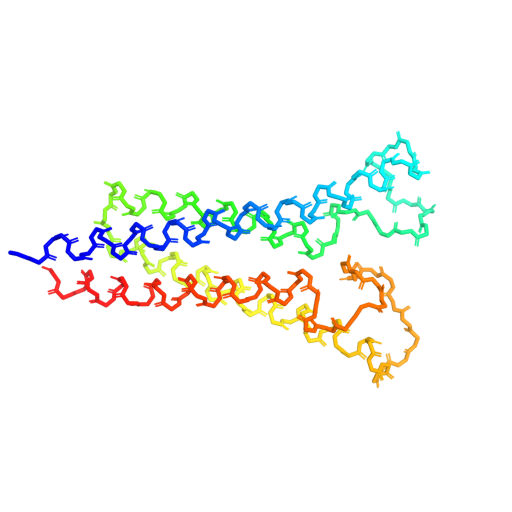5 -6.622 1.00 82.81 105 GLU A C 1
ATOM 839 O O . GLU A 1 105 ? 14.594 -6.928 -7.277 1.00 82.81 105 GLU A O 1
ATOM 844 N N . ALA A 1 106 ? 13.670 -7.797 -5.436 1.00 85.50 106 ALA A N 1
ATOM 845 C CA . ALA A 1 106 ? 14.941 -8.236 -4.866 1.00 85.50 106 ALA A CA 1
ATOM 846 C C . ALA A 1 106 ? 15.589 -9.350 -5.697 1.00 85.50 106 ALA A C 1
ATOM 848 O O . ALA A 1 106 ? 16.782 -9.289 -5.992 1.00 85.50 106 ALA A O 1
ATOM 849 N N . VAL A 1 107 ? 14.808 -10.351 -6.105 1.00 84.88 107 VAL A N 1
ATOM 850 C CA . VAL A 1 107 ? 15.268 -11.444 -6.968 1.00 84.88 107 VAL A CA 1
ATOM 851 C C . VAL A 1 107 ? 15.833 -10.915 -8.285 1.00 84.88 107 VAL A C 1
ATOM 853 O O . VAL A 1 107 ? 16.897 -11.363 -8.719 1.00 84.88 107 VAL A O 1
ATOM 856 N N . GLU A 1 108 ? 15.151 -9.946 -8.892 1.00 80.25 108 GLU A N 1
ATOM 857 C CA . GLU A 1 108 ? 15.577 -9.323 -10.140 1.00 80.25 108 GLU A CA 1
ATOM 858 C C . GLU A 1 108 ? 16.821 -8.443 -9.952 1.00 80.25 108 GLU A C 1
ATOM 860 O O . GLU A 1 108 ? 17.772 -8.548 -10.729 1.00 80.25 108 GLU A O 1
ATOM 865 N N . TYR A 1 109 ? 16.880 -7.653 -8.875 1.00 81.50 109 TYR A N 1
ATOM 866 C CA . TYR A 1 109 ? 18.045 -6.834 -8.528 1.00 81.50 109 TYR A CA 1
ATOM 867 C C . TYR A 1 109 ? 19.314 -7.680 -8.337 1.00 81.50 109 TYR A C 1
ATOM 869 O O . TYR A 1 109 ? 20.380 -7.332 -8.846 1.00 81.50 109 TYR A O 1
ATOM 877 N N . TYR A 1 110 ? 19.202 -8.821 -7.649 1.00 83.88 110 TYR A N 1
ATOM 878 C CA . TYR A 1 110 ? 20.314 -9.757 -7.450 1.00 83.88 110 TYR A CA 1
ATOM 879 C C . TYR A 1 110 ? 20.547 -10.705 -8.635 1.00 83.88 110 TYR A C 1
ATOM 881 O O . TYR A 1 110 ? 21.462 -11.525 -8.574 1.00 83.88 110 TYR A O 1
ATOM 889 N N . LYS A 1 111 ? 19.749 -10.602 -9.711 1.00 78.62 111 LYS A N 1
ATOM 890 C CA . LYS A 1 111 ? 19.801 -11.478 -10.896 1.00 78.62 111 LYS A CA 1
ATOM 891 C C . LYS A 1 111 ? 19.805 -12.969 -10.539 1.00 78.62 111 LYS A C 1
ATOM 893 O O . LYS A 1 111 ? 20.503 -13.767 -11.162 1.00 78.62 111 LYS A O 1
ATOM 898 N N . LEU A 1 112 ? 19.025 -13.345 -9.524 1.00 77.88 112 LEU A N 1
ATOM 899 C CA . LEU A 1 112 ? 18.972 -14.720 -9.016 1.00 77.88 112 LEU A CA 1
ATOM 900 C C . LEU A 1 112 ? 18.354 -15.698 -10.030 1.00 77.88 112 LEU A C 1
ATOM 902 O O . LEU A 1 112 ? 18.708 -16.875 -10.024 1.00 77.88 112 LEU A O 1
ATOM 906 N N . PHE A 1 113 ? 17.480 -15.221 -10.927 1.00 68.62 113 PHE A N 1
ATOM 907 C CA . PHE A 1 113 ? 16.843 -16.036 -11.966 1.00 68.62 113 PHE A CA 1
ATOM 908 C C . PHE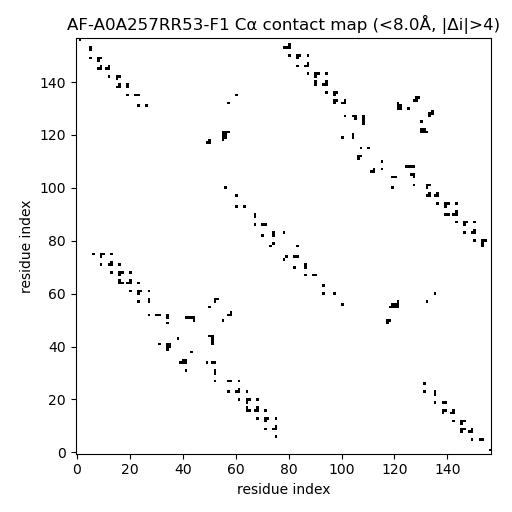 A 1 113 ? 16.796 -15.308 -13.322 1.00 68.62 113 PHE A C 1
ATOM 910 O O . PHE A 1 113 ? 15.842 -14.597 -13.613 1.00 68.62 113 PHE A O 1
ATOM 917 N N . GLY A 1 114 ? 17.800 -15.538 -14.177 1.00 64.25 114 GLY A N 1
ATOM 918 C CA . GLY A 1 114 ? 17.720 -15.267 -15.623 1.00 64.25 114 GLY A CA 1
ATOM 919 C C . GLY A 1 114 ? 17.587 -13.792 -16.056 1.00 64.25 114 GLY A C 1
ATOM 920 O O . GLY A 1 114 ? 17.780 -12.882 -15.249 1.00 64.25 114 GLY A O 1
ATOM 921 N N . PRO A 1 115 ? 17.348 -13.534 -17.360 1.00 58.94 115 PRO A N 1
ATOM 922 C CA . PRO A 1 115 ? 17.234 -12.177 -17.890 1.00 58.94 115 PRO A CA 1
ATOM 923 C C . PRO A 1 115 ? 15.971 -11.463 -17.366 1.00 58.94 115 PRO A C 1
ATOM 925 O O . PRO A 1 115 ? 14.932 -12.105 -17.208 1.00 58.94 115 PRO A O 1
ATOM 928 N N . PRO A 1 116 ? 16.047 -10.141 -17.121 1.00 56.94 116 PRO A N 1
ATOM 929 C CA . PRO A 1 116 ? 14.980 -9.365 -16.492 1.00 56.94 116 PRO A CA 1
ATOM 930 C C . PRO A 1 116 ? 13.716 -9.333 -17.356 1.00 56.94 116 PRO A C 1
ATOM 932 O O . PRO A 1 116 ? 13.768 -8.992 -18.541 1.00 56.94 116 PRO A O 1
ATOM 935 N N . THR A 1 117 ? 12.569 -9.657 -16.762 1.00 56.22 117 THR A N 1
ATOM 936 C CA . THR A 1 117 ? 11.258 -9.462 -17.390 1.00 56.22 117 THR A CA 1
ATOM 937 C C . THR A 1 117 ? 10.663 -8.148 -16.895 1.00 56.22 117 THR A C 1
ATOM 939 O O . THR A 1 117 ? 10.217 -8.044 -15.758 1.00 56.22 117 THR A O 1
ATOM 942 N N . SER A 1 118 ? 10.607 -7.150 -17.777 1.00 56.28 118 SER A N 1
ATOM 943 C CA . SE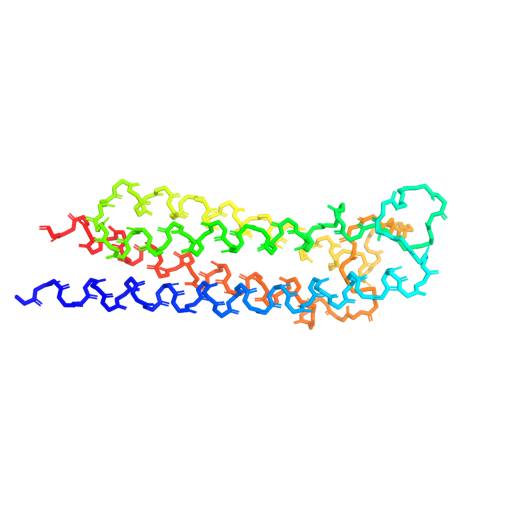R A 1 118 ? 10.252 -5.746 -17.505 1.00 56.28 118 SER A CA 1
ATOM 944 C C . SER A 1 118 ? 8.815 -5.473 -17.026 1.00 56.28 118 SER A C 1
ATOM 946 O O . SER A 1 118 ? 8.420 -4.314 -16.919 1.00 56.28 118 SER A O 1
ATOM 948 N N . ALA A 1 119 ? 8.003 -6.495 -16.750 1.00 53.28 119 ALA A N 1
ATOM 949 C CA . ALA A 1 119 ? 6.560 -6.339 -16.556 1.00 53.28 119 ALA A CA 1
ATOM 950 C C . ALA A 1 119 ? 6.142 -5.892 -15.140 1.00 53.28 119 ALA A C 1
ATOM 952 O O . ALA A 1 119 ? 5.025 -5.401 -14.975 1.00 53.28 119 ALA A O 1
ATOM 953 N N . PHE A 1 120 ? 7.004 -6.032 -14.124 1.00 57.62 120 PHE A N 1
ATOM 954 C CA . PHE A 1 120 ? 6.591 -5.892 -12.715 1.00 57.62 120 PHE A CA 1
ATOM 955 C C . PHE A 1 120 ? 7.380 -4.873 -11.886 1.00 57.62 120 PHE A C 1
ATOM 957 O O . PHE A 1 120 ? 7.082 -4.697 -10.706 1.00 57.62 120 PHE A O 1
ATOM 964 N N . ILE A 1 121 ? 8.351 -4.184 -12.484 1.00 63.03 121 ILE A N 1
ATOM 965 C CA . ILE A 1 121 ? 9.280 -3.321 -11.751 1.00 63.03 121 ILE A CA 1
ATOM 966 C C . ILE A 1 121 ? 8.699 -1.921 -11.586 1.00 63.03 121 ILE A C 1
ATOM 968 O O . ILE A 1 121 ? 8.359 -1.264 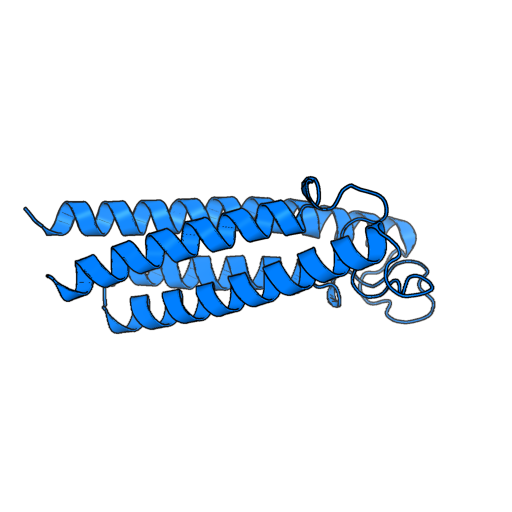-12.573 1.00 63.03 121 ILE A O 1
ATOM 972 N N . CYS A 1 122 ? 8.652 -1.422 -10.351 1.00 63.44 122 CYS A N 1
ATOM 973 C CA . CYS A 1 122 ? 8.249 -0.043 -10.102 1.00 63.44 122 CYS A CA 1
ATOM 974 C C . CYS A 1 122 ? 9.405 0.955 -10.263 1.00 63.44 122 CYS A C 1
ATOM 976 O O . CYS A 1 122 ? 9.193 2.094 -10.681 1.00 63.44 122 CYS A O 1
ATOM 978 N N . THR A 1 123 ? 10.635 0.542 -9.964 1.00 66.50 123 THR A N 1
ATOM 979 C CA . THR A 1 123 ? 11.833 1.379 -10.111 1.00 66.50 123 THR A CA 1
ATOM 980 C C . THR A 1 123 ? 13.039 0.518 -10.497 1.00 66.50 123 THR A C 1
ATOM 982 O O . THR A 1 123 ? 13.636 -0.106 -9.620 1.00 66.50 123 THR A O 1
ATOM 985 N N . PRO A 1 124 ? 13.414 0.438 -11.786 1.00 66.38 124 PRO A N 1
ATOM 986 C CA . PRO A 1 124 ? 14.557 -0.368 -12.198 1.00 66.38 124 PRO A CA 1
ATOM 987 C C . PRO A 1 124 ? 15.870 0.232 -11.682 1.00 66.38 124 PRO A C 1
ATOM 989 O O . PRO A 1 124 ? 16.101 1.433 -11.791 1.00 66.38 124 PRO A O 1
ATOM 992 N N . GLY A 1 125 ? 16.743 -0.618 -11.133 1.00 66.94 125 GLY A N 1
ATOM 993 C CA . GLY A 1 125 ? 18.119 -0.255 -10.772 1.00 66.94 125 GLY A CA 1
ATOM 994 C C . GLY A 1 125 ? 18.322 0.397 -9.400 1.00 66.94 125 GLY A C 1
ATOM 995 O O . GLY A 1 125 ? 19.454 0.752 -9.080 1.00 66.94 125 GLY A O 1
ATOM 996 N N . VAL A 1 126 ? 17.281 0.532 -8.572 1.00 76.69 126 VAL A N 1
ATOM 997 C CA . VAL A 1 126 ? 17.432 0.962 -7.168 1.00 76.69 126 VAL A CA 1
ATOM 998 C C . VAL A 1 126 ? 17.500 -0.238 -6.232 1.00 76.69 126 VAL A C 1
ATOM 1000 O O . VAL A 1 126 ? 16.970 -1.307 -6.533 1.00 76.69 126 VAL A O 1
ATOM 1003 N N . SER A 1 127 ? 18.147 -0.066 -5.077 1.00 83.06 127 SER A N 1
ATOM 1004 C CA . SER A 1 127 ? 18.180 -1.124 -4.068 1.00 83.06 127 SER A CA 1
ATOM 1005 C C . SER A 1 127 ? 16.755 -1.451 -3.581 1.00 83.06 127 SER A C 1
ATOM 1007 O O . SER A 1 127 ? 15.959 -0.527 -3.380 1.00 83.06 127 SER A O 1
ATOM 1009 N N . PRO A 1 128 ? 16.413 -2.730 -3.324 1.00 81.38 128 PRO A N 1
ATOM 1010 C CA . PRO A 1 128 ? 15.060 -3.117 -2.910 1.00 81.38 128 PRO A CA 1
ATOM 1011 C C . PRO A 1 128 ? 14.572 -2.391 -1.650 1.00 81.38 128 PRO A C 1
ATOM 1013 O O . PRO A 1 128 ? 13.386 -2.114 -1.517 1.00 81.38 128 PRO A O 1
ATOM 1016 N N . VAL A 1 129 ? 15.487 -2.023 -0.748 1.00 85.00 129 VAL A N 1
ATOM 1017 C CA . VAL A 1 129 ? 15.191 -1.314 0.512 1.00 85.00 129 VAL A CA 1
ATOM 1018 C C . VAL A 1 129 ? 14.861 0.169 0.285 1.00 85.00 129 VAL A C 1
ATOM 1020 O O . VAL A 1 129 ? 14.172 0.782 1.095 1.00 85.00 129 VAL A O 1
ATOM 1023 N N . GLN A 1 130 ? 15.326 0.754 -0.819 1.00 85.25 130 GLN A N 1
ATOM 1024 C CA . GLN A 1 130 ? 15.020 2.135 -1.210 1.00 85.25 130 GLN A CA 1
ATOM 1025 C C . GLN A 1 130 ? 13.847 2.222 -2.194 1.00 85.25 130 GLN A C 1
ATOM 1027 O O . GLN A 1 130 ? 13.475 3.320 -2.608 1.00 85.25 130 GLN A O 1
ATOM 1032 N N . SER A 1 131 ? 13.262 1.084 -2.576 1.00 85.56 131 SER A N 1
ATOM 1033 C CA . SER A 1 131 ? 12.117 1.051 -3.480 1.00 85.56 131 SER A CA 1
ATOM 1034 C C . SER A 1 131 ? 10.864 1.649 -2.816 1.00 85.56 131 SER A C 1
ATOM 1036 O O . SER A 1 131 ? 10.630 1.461 -1.612 1.00 85.56 131 SER A O 1
ATOM 1038 N N . PRO A 1 132 ? 9.986 2.313 -3.591 1.00 86.50 132 PRO A N 1
ATOM 1039 C CA . PRO A 1 132 ? 8.684 2.745 -3.089 1.00 86.50 132 PRO A CA 1
ATOM 1040 C C . PRO A 1 132 ? 7.819 1.552 -2.643 1.00 86.50 132 PRO A C 1
ATOM 1042 O O . PRO A 1 132 ? 7.005 1.690 -1.729 1.00 86.50 132 PRO A O 1
ATOM 1045 N N . CYS A 1 133 ? 8.026 0.365 -3.227 1.00 87.12 133 CYS A N 1
ATOM 1046 C CA . CYS A 1 133 ? 7.359 -0.877 -2.838 1.00 87.12 133 CYS A CA 1
ATOM 1047 C C . CYS A 1 133 ? 7.701 -1.297 -1.407 1.00 87.12 133 CYS A C 1
ATOM 1049 O O . CYS A 1 133 ? 6.803 -1.658 -0.643 1.00 87.12 133 CYS A O 1
ATOM 1051 N N . PHE A 1 134 ? 8.971 -1.194 -1.010 1.00 91.19 134 PHE A N 1
ATOM 1052 C CA . PHE A 1 134 ? 9.396 -1.494 0.354 1.00 91.19 134 PHE A CA 1
ATOM 1053 C C . PHE A 1 134 ? 8.806 -0.509 1.362 1.00 91.19 134 PHE A C 1
ATOM 1055 O O . PHE A 1 134 ? 8.265 -0.922 2.388 1.00 91.19 134 PHE A O 1
ATOM 1062 N N . THR A 1 135 ? 8.814 0.791 1.059 1.00 91.75 135 THR A N 1
ATOM 1063 C CA . THR A 1 135 ? 8.154 1.779 1.925 1.00 91.75 135 THR A CA 1
ATOM 1064 C C . THR A 1 135 ? 6.647 1.513 2.035 1.00 91.75 135 THR A C 1
ATOM 1066 O O . THR A 1 135 ? 6.093 1.546 3.134 1.00 91.75 135 THR A O 1
ATOM 1069 N N . GLY A 1 136 ? 5.981 1.165 0.929 1.00 91.69 136 GLY A N 1
ATOM 1070 C CA . GLY A 1 136 ? 4.572 0.757 0.928 1.00 91.69 136 GLY A CA 1
ATOM 1071 C C . GLY A 1 136 ? 4.305 -0.484 1.789 1.00 91.69 136 GLY A C 1
ATOM 1072 O O . GLY A 1 136 ? 3.342 -0.507 2.558 1.00 91.69 136 GLY A O 1
ATOM 1073 N N . LEU A 1 137 ? 5.185 -1.489 1.735 1.00 94.25 137 LEU A N 1
ATOM 1074 C CA . LEU A 1 137 ? 5.122 -2.673 2.596 1.00 94.25 137 LEU A CA 1
ATOM 1075 C C . LEU A 1 137 ? 5.177 -2.290 4.082 1.00 94.25 137 LEU A C 1
ATOM 1077 O O . LEU A 1 137 ? 4.368 -2.787 4.867 1.00 94.25 137 LEU A O 1
ATOM 1081 N N . LEU A 1 138 ? 6.070 -1.376 4.472 1.00 95.19 138 LEU A N 1
ATOM 1082 C CA . LEU A 1 138 ? 6.162 -0.901 5.858 1.00 95.19 138 LEU A CA 1
ATOM 1083 C C . LEU A 1 138 ? 4.860 -0.234 6.322 1.00 95.19 138 LEU A C 1
ATOM 1085 O O . LEU A 1 138 ? 4.384 -0.521 7.423 1.00 95.19 138 LEU A O 1
ATOM 1089 N N . PHE A 1 139 ? 4.242 0.594 5.475 1.00 95.00 139 PHE A N 1
ATOM 1090 C CA . PHE A 1 139 ? 2.940 1.196 5.773 1.00 95.00 139 PHE A CA 1
ATOM 1091 C C . PHE A 1 139 ? 1.837 0.142 5.934 1.00 95.00 139 PHE A C 1
ATOM 1093 O O . PHE A 1 139 ? 1.054 0.225 6.883 1.00 95.00 139 PHE A O 1
ATOM 1100 N N . PHE A 1 140 ? 1.784 -0.873 5.065 1.00 94.75 140 PHE A N 1
ATOM 1101 C CA . PHE A 1 140 ? 0.811 -1.960 5.202 1.00 94.75 140 PHE A CA 1
ATOM 1102 C C . PHE A 1 140 ? 1.026 -2.778 6.477 1.00 94.75 140 PHE A C 1
ATOM 1104 O O . PHE A 1 140 ? 0.050 -3.103 7.153 1.00 94.75 140 PHE A O 1
ATOM 1111 N N . ILE A 1 141 ? 2.275 -3.067 6.854 1.00 96.25 141 ILE A N 1
ATOM 1112 C CA . ILE A 1 141 ? 2.596 -3.771 8.104 1.00 96.25 141 ILE A CA 1
ATOM 1113 C C . ILE A 1 141 ? 2.163 -2.932 9.311 1.00 96.25 141 ILE A C 1
ATOM 1115 O O . ILE A 1 141 ? 1.466 -3.441 10.190 1.00 96.25 141 ILE A O 1
ATOM 1119 N N . ALA A 1 142 ? 2.506 -1.643 9.347 1.00 95.25 142 ALA A N 1
ATOM 1120 C CA . ALA A 1 142 ? 2.109 -0.747 10.433 1.00 95.25 142 ALA A CA 1
ATOM 1121 C C . ALA A 1 142 ? 0.575 -0.637 10.551 1.00 95.25 142 ALA A C 1
ATOM 1123 O O . ALA A 1 142 ? 0.009 -0.742 11.647 1.00 95.25 142 ALA A O 1
ATOM 1124 N N . ALA A 1 143 ? -0.124 -0.504 9.421 1.00 93.88 143 ALA A N 1
ATOM 1125 C CA . ALA A 1 143 ? -1.584 -0.497 9.371 1.00 93.88 143 ALA A CA 1
ATOM 1126 C C . ALA A 1 143 ? -2.190 -1.841 9.814 1.00 93.88 143 ALA A C 1
ATOM 1128 O O . ALA A 1 143 ? -3.191 -1.872 10.528 1.00 93.88 143 ALA A O 1
ATOM 1129 N N . PHE A 1 144 ? -1.583 -2.968 9.442 1.00 95.31 144 PHE A N 1
ATOM 1130 C CA . PHE A 1 144 ? -2.035 -4.294 9.856 1.00 95.31 144 PHE A CA 1
ATOM 1131 C C . PHE A 1 144 ? -1.873 -4.505 11.366 1.00 95.31 144 PHE A C 1
ATOM 1133 O O . PHE A 1 144 ? -2.807 -4.954 12.034 1.00 95.31 144 PHE A O 1
ATOM 1140 N N . VAL A 1 145 ? -0.72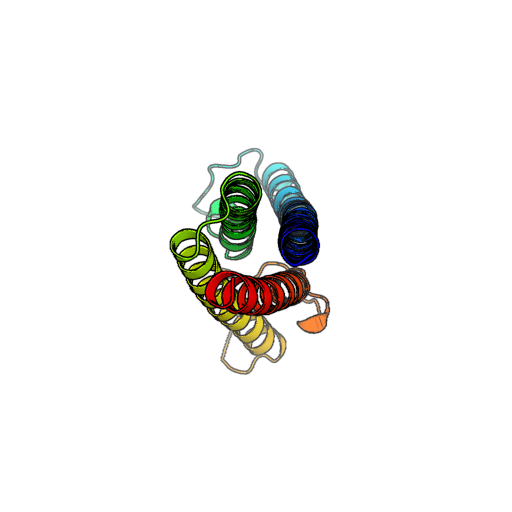2 -4.132 11.925 1.00 95.00 145 VAL A N 1
ATOM 1141 C CA . VAL A 1 145 ? -0.447 -4.222 13.364 1.00 95.00 145 VAL A CA 1
ATOM 1142 C C . VAL A 1 145 ? -1.449 -3.376 14.153 1.00 95.00 145 VAL A C 1
ATOM 1144 O O . VAL A 1 145 ? -2.086 -3.879 15.083 1.00 95.00 145 VAL A O 1
ATOM 1147 N N . THR A 1 146 ? -1.678 -2.125 13.745 1.00 92.56 146 THR A N 1
ATOM 1148 C CA . THR A 1 146 ? -2.696 -1.267 14.379 1.00 92.56 146 THR A CA 1
ATOM 1149 C C . THR A 1 146 ? -4.106 -1.840 14.231 1.00 92.56 146 THR A C 1
ATOM 1151 O O . THR A 1 146 ? -4.866 -1.839 15.204 1.00 92.56 146 THR A O 1
ATOM 1154 N N . ALA A 1 147 ? -4.438 -2.447 13.088 1.00 91.00 147 ALA A N 1
ATOM 1155 C CA . ALA A 1 147 ? -5.714 -3.129 12.892 1.00 91.00 147 ALA A CA 1
ATOM 1156 C C . ALA A 1 147 ? -5.902 -4.335 13.830 1.00 91.00 147 ALA A C 1
ATOM 1158 O O . ALA A 1 147 ? -7.011 -4.549 14.330 1.00 91.00 147 ALA A O 1
ATOM 1159 N N . VAL A 1 148 ? -4.842 -5.109 14.102 1.00 92.25 148 VAL A N 1
ATOM 1160 C CA . VAL A 1 148 ? -4.852 -6.217 15.074 1.00 92.25 148 VAL A CA 1
ATOM 1161 C C . VAL A 1 148 ? -5.115 -5.694 16.484 1.00 92.25 148 VAL A C 1
ATOM 1163 O O . VAL A 1 148 ? -5.971 -6.244 17.184 1.00 92.25 148 VAL A O 1
ATOM 1166 N N . PHE A 1 149 ? -4.432 -4.623 16.896 1.00 90.81 149 PHE A N 1
ATOM 1167 C CA . PHE A 1 149 ? -4.650 -4.007 18.206 1.00 90.81 149 PHE A CA 1
ATOM 1168 C C . PHE A 1 149 ? -6.072 -3.449 18.350 1.00 90.81 149 PHE A C 1
ATOM 1170 O O . PHE A 1 149 ? -6.743 -3.745 19.342 1.00 90.81 149 PHE A O 1
ATOM 1177 N N . ALA A 1 150 ? -6.576 -2.734 17.341 1.00 88.31 150 ALA A N 1
ATOM 1178 C CA . ALA A 1 150 ? -7.951 -2.235 17.313 1.00 88.31 150 ALA A CA 1
ATOM 1179 C C . ALA A 1 150 ? -8.986 -3.372 17.381 1.00 88.31 150 ALA A C 1
ATOM 1181 O O . ALA A 1 150 ? -9.942 -3.295 18.152 1.00 88.31 150 ALA A O 1
ATOM 1182 N N . ALA A 1 151 ? -8.777 -4.469 16.644 1.00 87.25 151 ALA A N 1
ATOM 1183 C CA . ALA A 1 151 ? -9.673 -5.626 16.672 1.00 87.25 151 ALA A CA 1
ATOM 1184 C C . ALA A 1 151 ? -9.711 -6.313 18.047 1.00 87.25 151 ALA A C 1
ATOM 1186 O O . ALA A 1 151 ? -10.776 -6.741 18.490 1.00 87.25 151 ALA A O 1
ATOM 1187 N N . ARG A 1 152 ? -8.564 -6.413 18.737 1.00 87.25 152 ARG A N 1
ATOM 1188 C CA . ARG A 1 152 ? -8.498 -6.965 20.101 1.00 87.25 152 ARG A CA 1
ATOM 1189 C C . ARG A 1 152 ? -9.268 -6.089 21.088 1.00 87.25 152 ARG A C 1
ATOM 1191 O O . ARG A 1 152 ? -10.048 -6.616 21.872 1.00 87.25 152 ARG A O 1
ATOM 1198 N N . ARG A 1 153 ? -9.108 -4.764 21.010 1.00 84.19 153 ARG A N 1
ATOM 1199 C CA . ARG A 1 153 ? -9.801 -3.811 21.893 1.00 84.19 153 ARG A CA 1
ATOM 1200 C C . ARG A 1 153 ? -11.316 -3.803 21.680 1.00 84.19 153 ARG A C 1
ATOM 1202 O O . ARG A 1 153 ? -12.044 -3.818 22.664 1.00 84.19 153 ARG A O 1
ATOM 1209 N N . LEU A 1 154 ? -11.777 -3.873 20.430 1.00 82.38 154 LEU A N 1
ATOM 1210 C CA . LEU A 1 154 ? -13.206 -3.938 20.085 1.00 82.38 154 LEU A CA 1
ATOM 1211 C C . LEU A 1 154 ? -13.892 -5.245 20.510 1.00 82.38 154 LEU A C 1
ATOM 1213 O O . LEU A 1 154 ? -15.106 -5.259 20.644 1.00 82.38 154 LEU A O 1
ATOM 1217 N N . LYS A 1 155 ? -13.148 -6.344 20.698 1.00 77.25 155 LYS A N 1
ATOM 1218 C CA . LYS A 1 155 ? -13.698 -7.612 21.213 1.00 77.25 155 LYS A CA 1
ATOM 1219 C C . LYS A 1 155 ? -13.808 -7.628 22.747 1.00 77.25 155 LYS A C 1
ATOM 1221 O O . LYS A 1 155 ? -14.555 -8.429 23.293 1.00 77.25 155 LYS A O 1
ATOM 1226 N N . SER A 1 156 ? -13.030 -6.792 23.435 1.00 59.34 156 SER A N 1
ATOM 1227 C CA . SER A 1 156 ? -12.983 -6.691 24.905 1.00 59.34 156 SER A CA 1
ATOM 1228 C C . SER A 1 156 ? -13.831 -5.543 25.480 1.00 59.34 156 SER A C 1
ATOM 1230 O O . SER A 1 156 ? -13.751 -5.264 26.687 1.00 59.34 156 SER A O 1
ATOM 1232 N N . ALA A 1 157 ? -14.559 -4.837 24.617 1.00 55.03 157 ALA A N 1
ATOM 1233 C CA . ALA A 1 157 ? -15.512 -3.783 24.942 1.00 55.03 157 ALA A CA 1
ATOM 1234 C C . ALA A 1 157 ? -16.930 -4.327 24.766 1.00 55.03 157 ALA A C 1
ATOM 1236 O O . ALA A 1 157 ? -17.765 -3.972 25.620 1.00 55.03 157 ALA A O 1
#